Protein AF-A0A971B9R5-F1 (afdb_monomer_lite)

Radius of gyration: 19.08 Å; chains: 1; bounding box: 49×24×59 Å

Foldseek 3Di:
DLVVLLCCVCPVVVLDDPLQVVQSVLCSPLVVSVQLVCLLQVQLLVLLVCLLPVDPCSPPDPVSLVVSLLVSLVVSLVSQLVSLLCSQQVSPDPVSVVCCVDPVSCNVVSSNVVSNSSSVVSSVSSSVNNVVSNVVVVVVDPPPPPDDD

Sequence (149 aa):
MNELFAAMYESLFGVYNANYLEIFTTLFDFGGYLRLGFLFIGLPLLFWLLFYYLWKYPYGRFLHWLVWLLASAVTVLVATWLVADHAIFDSGNQALADALGDAESGYKAYAEELPMRYALINAGLSLAVGFMASLVMKQFSRIQMHLPF

pLDDT: mean 90.71, std 11.83, range [38.09, 98.56]

Secondary structure (DSSP, 8-state):
-HHHHHHIIIIIS----GGGHHHHHHHHHTTHHHHHHHHHHHHHHHHHHHHHHH-SSTTS-HHHHHHHHHHHHHHHHHHHHHHHHHHHHTS--HHHHHHHH-TTS-HHHHHHHHHHHHHHHHHHHHHHHHHHHHHHHHHH----TTS--

Structure (mmCIF, N/CA/C/O backbone):
data_AF-A0A971B9R5-F1
#
_entry.id   AF-A0A971B9R5-F1
#
loop_
_atom_site.group_PDB
_atom_site.id
_atom_site.type_symbol
_atom_site.label_atom_id
_atom_site.label_alt_id
_atom_site.label_comp_id
_atom_site.label_asym_id
_atom_site.label_entity_id
_atom_site.label_seq_id
_atom_site.pdbx_PDB_ins_code
_atom_site.Cartn_x
_atom_site.Cartn_y
_atom_site.Cartn_z
_atom_site.occupancy
_atom_site.B_iso_or_equiv
_atom_site.auth_seq_id
_atom_site.auth_comp_id
_atom_site.auth_asym_id
_atom_site.auth_atom_id
_atom_site.pdbx_PDB_model_num
ATOM 1 N N . MET A 1 1 ? 9.665 6.788 10.461 1.00 79.31 1 MET A N 1
ATOM 2 C CA . MET A 1 1 ? 9.147 6.116 9.242 1.00 79.31 1 MET A CA 1
ATOM 3 C C . MET A 1 1 ? 7.673 5.765 9.371 1.00 79.31 1 MET A C 1
ATOM 5 O O . MET A 1 1 ? 6.926 6.143 8.484 1.00 79.31 1 MET A O 1
ATOM 9 N N . ASN A 1 2 ? 7.243 5.109 10.457 1.00 89.25 2 ASN A N 1
ATOM 10 C CA . ASN A 1 2 ? 5.825 4.797 10.676 1.00 89.25 2 ASN A CA 1
ATOM 11 C C . ASN A 1 2 ? 4.944 6.056 10.689 1.00 89.25 2 ASN A C 1
ATOM 13 O O . ASN A 1 2 ? 4.006 6.145 9.914 1.00 89.25 2 ASN A O 1
ATOM 17 N N . GLU A 1 3 ? 5.343 7.076 11.457 1.00 92.81 3 GLU A N 1
ATOM 18 C CA . GLU A 1 3 ? 4.689 8.397 11.501 1.00 92.81 3 GLU A CA 1
ATOM 19 C C . GLU A 1 3 ? 4.543 9.055 10.127 1.00 92.81 3 GLU A C 1
ATOM 21 O O . GLU A 1 3 ? 3.522 9.665 9.839 1.00 92.81 3 GLU A O 1
ATOM 26 N N . LEU A 1 4 ? 5.544 8.907 9.255 1.00 94.50 4 LEU A N 1
ATOM 27 C CA . LEU A 1 4 ? 5.509 9.486 7.914 1.00 94.50 4 LEU A CA 1
ATOM 28 C C . LEU A 1 4 ? 4.458 8.796 7.040 1.00 94.50 4 LEU A C 1
ATOM 30 O O . LEU A 1 4 ? 3.693 9.471 6.358 1.00 94.50 4 LEU A O 1
ATOM 34 N N . PHE A 1 5 ? 4.403 7.462 7.069 1.00 95.06 5 PHE A N 1
ATOM 35 C CA . PHE A 1 5 ? 3.386 6.725 6.321 1.00 95.06 5 PHE A CA 1
ATOM 36 C C . PHE A 1 5 ? 1.993 6.919 6.919 1.00 95.06 5 PHE A C 1
ATOM 38 O O . PHE A 1 5 ? 1.054 7.137 6.161 1.00 95.06 5 PHE A O 1
ATOM 45 N N . ALA A 1 6 ? 1.865 6.936 8.246 1.00 95.06 6 ALA A N 1
ATOM 46 C CA . ALA A 1 6 ? 0.616 7.264 8.925 1.00 95.06 6 ALA A CA 1
ATOM 47 C C . ALA A 1 6 ? 0.108 8.645 8.487 1.00 95.06 6 ALA A C 1
ATOM 49 O O . ALA A 1 6 ? -0.977 8.741 7.925 1.00 95.06 6 ALA A O 1
ATOM 50 N N . ALA A 1 7 ? 0.933 9.693 8.595 1.00 95.38 7 ALA A N 1
ATOM 51 C CA . ALA A 1 7 ? 0.571 11.043 8.163 1.00 95.38 7 ALA A CA 1
ATOM 52 C C . ALA A 1 7 ? 0.206 11.112 6.669 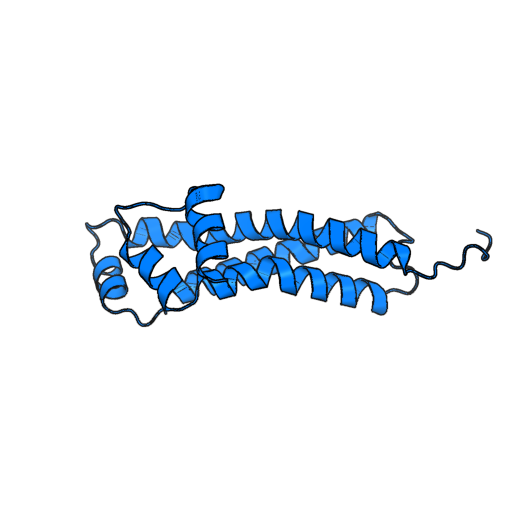1.00 95.38 7 ALA A C 1
ATOM 54 O O . ALA A 1 7 ? -0.715 11.833 6.283 1.00 95.38 7 ALA A O 1
ATOM 55 N N . MET A 1 8 ? 0.889 10.340 5.819 1.00 96.19 8 MET A N 1
ATOM 56 C CA . MET A 1 8 ? 0.554 10.245 4.400 1.00 96.19 8 MET A CA 1
ATOM 57 C C . MET A 1 8 ? -0.867 9.696 4.203 1.00 96.19 8 MET A C 1
ATOM 59 O O . MET A 1 8 ? -1.678 10.319 3.523 1.00 96.19 8 MET A O 1
ATOM 63 N N . TYR A 1 9 ? -1.210 8.558 4.799 1.00 95.94 9 TYR A N 1
ATOM 64 C CA . TYR A 1 9 ? -2.546 7.990 4.614 1.00 95.94 9 TYR A CA 1
ATOM 65 C C . TYR A 1 9 ? -3.637 8.789 5.338 1.00 95.94 9 TYR A C 1
ATOM 67 O O . TYR A 1 9 ? -4.697 9.059 4.772 1.00 95.94 9 TYR A O 1
ATOM 75 N N . GLU A 1 10 ? -3.377 9.183 6.578 1.00 94.69 10 GLU A N 1
ATOM 76 C CA . GLU A 1 10 ? -4.353 9.823 7.453 1.00 94.69 10 GLU A CA 1
ATOM 77 C C . GLU A 1 10 ? -4.616 11.277 7.066 1.00 94.69 10 GLU A C 1
ATOM 79 O O . GLU A 1 10 ? -5.773 11.673 6.959 1.00 94.69 10 GLU A O 1
ATOM 84 N N . SER A 1 11 ? -3.561 12.062 6.819 1.00 93.81 11 SER A N 1
ATOM 85 C CA . SER A 1 11 ? -3.679 13.502 6.552 1.00 93.81 11 SER A CA 1
ATOM 86 C C . SER A 1 11 ? -3.675 13.831 5.062 1.00 93.81 11 SER A C 1
ATOM 88 O O . SER A 1 11 ? -4.543 14.568 4.603 1.00 93.81 11 SER A O 1
ATOM 90 N N . LEU A 1 12 ? -2.721 13.298 4.287 1.00 94.69 12 LEU A N 1
ATOM 91 C CA . LEU A 1 12 ? -2.613 13.639 2.860 1.00 94.69 12 LEU A CA 1
ATOM 92 C C . LEU A 1 12 ? -3.728 12.987 2.030 1.00 94.69 12 LEU A C 1
ATOM 94 O O . LEU A 1 12 ? -4.301 13.647 1.166 1.00 94.69 12 LEU A O 1
ATOM 98 N N . PHE A 1 13 ? -4.048 11.717 2.292 1.00 95.00 13 PHE A N 1
ATOM 99 C CA . PHE A 1 13 ? -5.134 11.007 1.603 1.00 95.00 13 PHE A CA 1
ATOM 100 C C . PHE A 1 13 ? -6.476 11.045 2.346 1.00 95.00 13 PHE A C 1
ATOM 102 O O . PHE A 1 13 ? -7.474 10.569 1.807 1.00 95.00 13 PHE A O 1
ATOM 109 N N . GLY A 1 14 ? -6.520 11.622 3.551 1.00 94.88 14 GLY A N 1
ATOM 110 C CA . GLY A 1 14 ? -7.763 11.839 4.294 1.00 94.88 14 GLY A CA 1
ATOM 111 C C . GLY A 1 14 ? -8.491 10.552 4.689 1.00 94.88 14 GLY A C 1
ATOM 112 O O . GLY A 1 14 ? -9.717 10.546 4.763 1.00 94.88 14 GLY A O 1
ATOM 113 N N . VAL A 1 15 ? -7.763 9.447 4.898 1.00 95.31 15 VAL A N 1
ATOM 114 C CA . VAL A 1 15 ? -8.361 8.152 5.280 1.00 95.31 15 VAL A CA 1
ATOM 115 C C . VAL A 1 15 ? -8.769 8.130 6.758 1.00 95.31 15 VAL A C 1
ATOM 117 O O . VAL A 1 15 ? -9.582 7.301 7.161 1.00 95.31 15 VAL A O 1
ATOM 120 N N . TYR A 1 16 ? -8.221 9.031 7.574 1.00 95.75 16 TYR A N 1
ATOM 121 C CA . TYR A 1 16 ? -8.471 9.057 9.010 1.00 95.75 16 TYR A CA 1
ATOM 122 C C . TYR A 1 16 ? -9.920 9.402 9.358 1.00 95.75 16 TYR A C 1
ATOM 124 O O . TYR A 1 16 ? -10.519 10.317 8.792 1.00 95.75 16 TYR A O 1
ATOM 132 N N . ASN A 1 17 ? -10.458 8.703 10.355 1.00 95.19 17 ASN A N 1
ATOM 133 C CA . ASN A 1 17 ? -11.763 8.992 10.927 1.00 95.19 17 ASN A CA 1
ATOM 134 C C . ASN A 1 17 ? -11.736 8.765 12.443 1.00 95.19 17 ASN A C 1
ATOM 136 O O . ASN A 1 17 ? -11.548 7.645 12.913 1.00 95.19 17 ASN A O 1
ATOM 140 N N . ALA A 1 18 ? -11.975 9.832 13.207 1.00 94.38 18 ALA A N 1
ATOM 141 C CA . ALA A 1 18 ? -11.895 9.810 14.666 1.00 94.38 18 ALA A CA 1
ATOM 142 C C . ALA A 1 18 ? -12.887 8.840 15.335 1.00 94.38 18 ALA A C 1
ATOM 144 O O . ALA A 1 18 ? -12.621 8.381 16.442 1.00 94.38 18 ALA A O 1
ATOM 145 N N .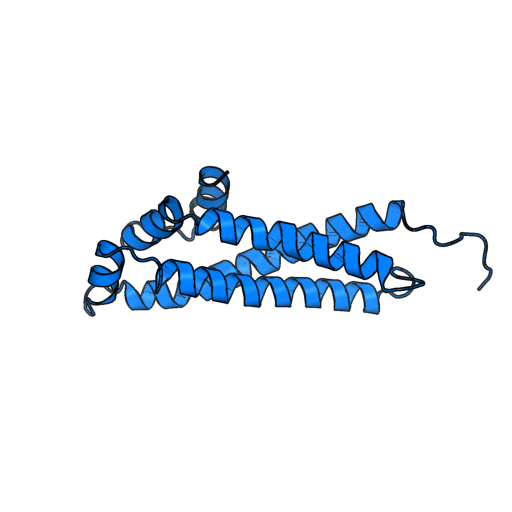 ASN A 1 19 ? -13.998 8.493 14.673 1.00 95.62 19 ASN A N 1
ATOM 146 C CA . ASN A 1 19 ? -14.975 7.536 15.207 1.00 95.62 19 ASN A CA 1
ATOM 147 C C . ASN A 1 19 ? -14.439 6.094 15.232 1.00 95.62 19 ASN A C 1
ATOM 149 O O . ASN A 1 19 ? -14.951 5.269 15.983 1.00 95.62 19 ASN A O 1
ATOM 153 N N . TYR A 1 20 ? -13.411 5.802 14.428 1.00 96.06 20 TYR A N 1
ATOM 154 C CA . TYR A 1 20 ? -12.843 4.465 14.256 1.00 96.06 20 TYR A CA 1
ATOM 155 C C . TYR A 1 20 ? -11.387 4.388 14.730 1.00 96.06 20 TYR A C 1
ATOM 157 O O . TYR A 1 20 ? -10.560 3.713 14.116 1.00 96.06 20 TYR A O 1
ATOM 165 N N . LEU A 1 21 ? -11.064 5.124 15.801 1.00 95.75 21 LEU A N 1
ATOM 166 C CA . LEU A 1 21 ? -9.704 5.308 16.313 1.00 95.75 21 LEU A CA 1
ATOM 167 C C . LEU A 1 21 ? -8.943 3.986 16.487 1.00 95.75 21 LEU A C 1
ATOM 169 O O . LEU A 1 21 ? -7.778 3.926 16.103 1.00 95.75 21 LEU A O 1
ATOM 173 N N . GLU A 1 22 ? -9.604 2.931 16.976 1.00 96.50 22 GLU A N 1
ATOM 174 C CA . GLU A 1 22 ? -8.956 1.635 17.229 1.00 96.50 22 GLU A CA 1
ATOM 175 C C . GLU A 1 22 ? -8.359 0.993 15.970 1.00 96.50 22 GLU A C 1
ATOM 177 O O . GLU A 1 22 ? -7.382 0.249 16.047 1.00 96.50 22 GLU A O 1
ATOM 182 N N . ILE A 1 23 ? -8.893 1.297 14.783 1.00 96.62 23 ILE A N 1
ATOM 183 C CA . ILE A 1 23 ? -8.306 0.816 13.527 1.00 96.62 23 ILE A CA 1
ATOM 184 C C . ILE A 1 23 ? -6.961 1.506 13.281 1.00 96.62 23 ILE A C 1
ATOM 186 O O . ILE A 1 23 ? -5.968 0.858 12.951 1.00 96.62 23 ILE A O 1
ATOM 190 N N . PHE A 1 24 ? -6.927 2.826 13.447 1.00 97.00 24 PHE A N 1
ATOM 191 C CA . PHE A 1 24 ? -5.757 3.646 13.146 1.00 97.00 24 PHE A CA 1
ATOM 192 C C . PHE A 1 24 ? -4.639 3.436 14.172 1.00 97.00 24 PHE A C 1
ATOM 194 O O . PHE A 1 24 ? -3.478 3.305 13.783 1.00 97.00 24 PHE A O 1
ATOM 201 N N . THR A 1 25 ? -4.981 3.305 15.458 1.00 96.19 25 THR A N 1
ATOM 202 C CA . THR A 1 25 ? -4.020 2.929 16.508 1.00 96.19 25 THR A CA 1
ATOM 203 C C . THR A 1 25 ? -3.443 1.544 16.240 1.00 96.19 25 THR A C 1
ATOM 205 O O . THR A 1 25 ? -2.227 1.380 16.266 1.00 96.19 25 THR A O 1
ATOM 208 N N . THR A 1 26 ? -4.273 0.572 15.850 1.00 96.69 26 THR A N 1
ATOM 209 C CA . THR A 1 26 ? -3.800 -0.768 15.474 1.00 96.69 26 THR A CA 1
ATOM 210 C C . THR A 1 26 ? -2.838 -0.722 14.288 1.00 96.69 26 THR A C 1
ATOM 212 O O . THR A 1 26 ? -1.745 -1.289 14.349 1.00 96.69 26 THR A O 1
ATOM 215 N N . LEU A 1 27 ? -3.200 -0.024 13.207 1.00 96.44 27 LEU A N 1
ATOM 216 C CA . LEU A 1 27 ? -2.340 0.118 12.028 1.00 96.44 27 LEU A CA 1
ATOM 217 C C . LEU A 1 27 ? -1.016 0.819 12.352 1.00 96.44 27 LEU A C 1
ATOM 219 O O . LEU A 1 27 ? 0.008 0.511 11.730 1.00 96.44 27 LEU A O 1
ATOM 223 N N . PHE A 1 28 ? -1.019 1.731 13.322 1.00 96.62 28 PHE A N 1
ATOM 224 C CA . PHE A 1 28 ? 0.182 2.392 13.801 1.00 96.62 28 PHE A CA 1
ATOM 225 C C . PHE A 1 28 ? 1.039 1.451 14.660 1.00 96.62 28 PHE A C 1
ATOM 227 O O . PHE A 1 28 ? 2.181 1.168 14.291 1.00 96.62 28 PHE A O 1
ATOM 234 N N . ASP A 1 29 ? 0.495 0.913 15.747 1.00 95.75 29 ASP A N 1
ATOM 235 C CA . ASP A 1 29 ? 1.250 0.172 16.763 1.00 95.75 29 ASP A CA 1
ATOM 236 C C . ASP A 1 29 ? 1.739 -1.195 16.264 1.00 95.75 29 ASP A C 1
ATOM 238 O O . ASP A 1 29 ? 2.852 -1.620 16.585 1.00 95.75 29 ASP A O 1
ATOM 242 N N . PHE A 1 30 ? 0.964 -1.861 15.402 1.00 94.50 30 PHE A N 1
ATOM 243 C CA . PHE A 1 30 ? 1.304 -3.181 14.853 1.00 94.50 30 PHE A CA 1
ATOM 244 C C . PHE A 1 30 ? 2.057 -3.100 13.511 1.00 94.50 30 PHE A C 1
ATOM 246 O O . PHE A 1 30 ? 2.298 -4.111 12.839 1.00 94.50 30 PHE A O 1
ATOM 253 N N . GLY A 1 31 ? 2.480 -1.895 13.112 1.00 93.44 31 GLY A N 1
ATOM 254 C CA . GLY A 1 31 ? 3.321 -1.669 11.936 1.00 93.44 31 GLY A CA 1
ATOM 255 C C . GLY A 1 31 ? 2.601 -1.841 10.595 1.00 93.44 31 GLY A C 1
ATOM 256 O O . GL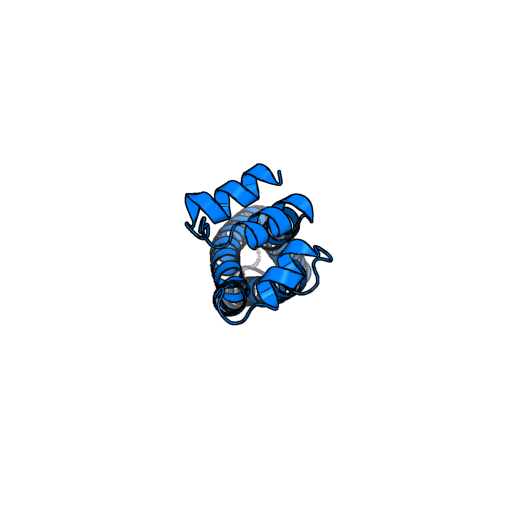Y A 1 31 ? 3.263 -2.061 9.576 1.00 93.44 31 GLY A O 1
ATOM 257 N N . GLY A 1 32 ? 1.272 -1.729 10.571 1.00 95.25 32 GLY A N 1
ATOM 258 C CA . GLY A 1 32 ? 0.468 -1.733 9.348 1.00 95.25 32 GLY A CA 1
ATOM 259 C C . GLY A 1 32 ? 0.935 -0.661 8.362 1.00 95.25 32 GLY A C 1
ATOM 260 O O . GLY A 1 32 ? 1.273 -0.982 7.223 1.00 95.25 32 GLY A O 1
ATOM 261 N N . TYR A 1 33 ? 1.086 0.590 8.810 1.00 96.81 33 TYR A N 1
ATOM 262 C CA . TYR A 1 33 ? 1.524 1.685 7.933 1.00 96.81 33 TYR A CA 1
ATOM 263 C C . TYR A 1 33 ? 2.924 1.506 7.357 1.00 96.81 33 TYR A C 1
ATOM 265 O O . TYR A 1 33 ? 3.150 1.828 6.191 1.00 96.81 33 TYR A O 1
ATOM 273 N N . LEU A 1 34 ? 3.859 0.949 8.131 1.00 96.75 34 LEU A N 1
ATOM 274 C CA . LEU A 1 34 ? 5.179 0.594 7.611 1.00 96.75 34 LEU A CA 1
ATOM 275 C C . LEU A 1 34 ? 5.073 -0.421 6.471 1.00 96.75 34 LEU A C 1
ATOM 277 O O . LEU A 1 34 ? 5.679 -0.215 5.420 1.00 96.75 34 LEU A O 1
ATOM 281 N N . ARG A 1 35 ? 4.296 -1.497 6.652 1.00 96.75 35 ARG A N 1
ATOM 282 C CA . ARG A 1 35 ? 4.121 -2.530 5.617 1.00 96.75 35 ARG A CA 1
ATOM 283 C C . ARG A 1 35 ? 3.489 -1.939 4.358 1.00 96.75 35 ARG A C 1
ATOM 285 O O . ARG A 1 35 ? 4.030 -2.133 3.272 1.00 96.75 35 ARG A O 1
ATOM 292 N N . LEU A 1 36 ? 2.410 -1.166 4.502 1.00 96.75 36 LEU A N 1
ATOM 293 C CA . LEU A 1 36 ? 1.743 -0.493 3.381 1.00 96.75 36 LEU A CA 1
ATOM 294 C C . LEU A 1 36 ? 2.697 0.461 2.650 1.00 96.75 36 LEU A C 1
ATOM 296 O O . LEU A 1 36 ? 2.758 0.448 1.420 1.00 96.75 36 LEU A O 1
ATOM 300 N N . GLY A 1 37 ? 3.490 1.230 3.397 1.00 95.12 37 GLY A N 1
ATOM 301 C CA . GLY A 1 37 ? 4.462 2.160 2.839 1.00 95.12 37 GLY A CA 1
ATOM 302 C C . GLY A 1 37 ? 5.573 1.478 2.041 1.00 95.12 37 GLY A C 1
ATOM 303 O O . GLY A 1 37 ? 5.935 1.912 0.946 1.00 95.12 37 GLY A O 1
ATOM 304 N N . PHE A 1 38 ? 6.092 0.357 2.544 1.00 96.62 38 PHE A N 1
ATOM 305 C CA . PHE A 1 38 ? 7.114 -0.403 1.829 1.00 96.62 38 PHE A CA 1
ATOM 306 C C . PHE A 1 38 ? 6.588 -1.086 0.568 1.00 96.62 38 PHE A C 1
ATOM 308 O O . PHE A 1 38 ? 7.360 -1.250 -0.375 1.00 96.62 38 PHE A O 1
ATOM 315 N N . LEU A 1 39 ? 5.305 -1.451 0.501 1.00 96.56 39 LEU A N 1
ATOM 316 C CA . LEU A 1 39 ? 4.748 -2.113 -0.680 1.00 96.56 39 LEU A CA 1
ATOM 317 C C . LEU A 1 39 ? 4.793 -1.223 -1.925 1.00 96.56 39 LEU A C 1
ATOM 319 O O . LEU A 1 39 ? 5.276 -1.675 -2.962 1.00 96.56 39 LEU A O 1
ATOM 323 N N . PHE A 1 40 ? 4.354 0.037 -1.838 1.00 94.56 40 PHE A N 1
ATOM 324 C CA . PHE A 1 40 ? 4.302 0.915 -3.017 1.00 94.56 40 PHE A CA 1
ATOM 325 C C . PHE A 1 40 ? 5.685 1.415 -3.472 1.00 94.56 40 PHE A C 1
ATOM 327 O O . PHE A 1 40 ? 5.820 1.907 -4.591 1.00 94.56 40 PHE A O 1
ATOM 334 N N . ILE A 1 41 ? 6.716 1.287 -2.630 1.00 94.94 41 ILE A N 1
ATOM 335 C CA . ILE A 1 41 ? 8.103 1.634 -2.972 1.00 94.94 41 ILE A CA 1
ATOM 336 C C . ILE A 1 41 ? 8.863 0.388 -3.433 1.00 94.94 41 ILE A C 1
ATOM 338 O O . ILE A 1 41 ? 9.413 0.349 -4.531 1.00 94.94 41 ILE A O 1
ATOM 342 N N . GLY A 1 42 ? 8.899 -0.642 -2.591 1.00 96.00 42 GLY A N 1
ATOM 343 C CA . GLY A 1 42 ? 9.733 -1.823 -2.777 1.00 96.00 42 GLY A CA 1
ATOM 344 C C . GLY A 1 42 ? 9.297 -2.687 -3.955 1.00 96.00 42 GLY A C 1
ATOM 345 O O . GLY A 1 42 ? 10.143 -3.070 -4.765 1.00 96.00 42 GLY A O 1
ATOM 346 N N . LEU A 1 43 ? 7.994 -2.968 -4.094 1.00 95.56 43 LEU A N 1
ATOM 347 C CA . LEU A 1 43 ? 7.514 -3.833 -5.175 1.00 95.56 43 LEU A CA 1
ATOM 348 C C . LEU A 1 43 ? 7.740 -3.217 -6.560 1.00 95.56 43 LEU A C 1
ATOM 350 O O . LEU A 1 43 ? 8.265 -3.929 -7.417 1.00 95.56 43 LEU A O 1
ATOM 354 N N . PRO A 1 44 ? 7.441 -1.927 -6.813 1.00 93.75 44 PRO A N 1
ATOM 355 C CA . PRO A 1 44 ? 7.730 -1.333 -8.114 1.00 93.75 44 PRO A CA 1
ATOM 356 C C . PRO A 1 44 ? 9.219 -1.340 -8.427 1.00 93.75 44 PRO A C 1
ATOM 358 O O . PRO A 1 44 ? 9.599 -1.715 -9.532 1.00 93.75 44 PRO A O 1
ATOM 361 N N . LEU A 1 45 ? 10.079 -1.000 -7.462 1.00 94.56 45 LEU A N 1
ATOM 362 C CA . LEU A 1 45 ? 11.529 -1.037 -7.667 1.00 94.56 45 LEU A CA 1
ATOM 363 C C . LEU A 1 45 ? 12.020 -2.443 -8.032 1.00 94.56 45 LEU A C 1
ATOM 365 O O . LEU A 1 45 ? 12.799 -2.588 -8.976 1.00 94.56 45 LEU A O 1
ATOM 369 N N . LEU A 1 46 ? 11.526 -3.476 -7.343 1.00 94.12 46 LEU A N 1
ATOM 370 C CA . LEU A 1 46 ? 11.831 -4.867 -7.669 1.00 94.12 46 LEU A CA 1
ATOM 371 C C . LEU A 1 46 ? 11.329 -5.236 -9.072 1.00 94.12 46 LEU A C 1
ATOM 373 O O . LEU A 1 46 ? 12.081 -5.809 -9.857 1.00 94.12 46 LEU A O 1
ATOM 377 N N . PHE A 1 47 ? 10.094 -4.866 -9.418 1.00 92.56 47 PHE A N 1
ATOM 378 C CA . PHE A 1 47 ? 9.530 -5.098 -10.750 1.00 92.56 47 PHE A CA 1
ATOM 379 C C . PHE A 1 47 ? 10.371 -4.443 -11.843 1.00 92.56 47 PHE A C 1
ATOM 381 O O . PHE A 1 47 ? 10.643 -5.078 -12.859 1.00 92.56 47 PHE A O 1
ATOM 388 N N . TRP A 1 48 ? 10.795 -3.194 -11.662 1.00 89.94 48 TRP A N 1
ATOM 389 C CA . TRP A 1 48 ? 11.612 -2.493 -12.654 1.00 89.94 48 TRP A CA 1
ATOM 390 C C . TRP A 1 48 ? 13.022 -3.069 -12.758 1.00 89.94 48 TRP A C 1
ATOM 392 O O . TRP A 1 48 ? 13.559 -3.170 -13.860 1.00 89.94 48 TRP A O 1
ATOM 402 N N . LEU A 1 49 ? 13.586 -3.548 -11.649 1.00 89.50 49 LEU A N 1
ATOM 403 C CA . LEU A 1 49 ? 14.855 -4.265 -11.673 1.00 89.50 49 LEU A CA 1
ATOM 404 C C . LEU A 1 49 ? 14.724 -5.575 -12.465 1.00 89.50 49 LEU A C 1
ATOM 406 O O . LEU A 1 49 ? 15.546 -5.849 -13.337 1.00 89.50 49 LEU A O 1
ATOM 410 N N . LEU A 1 50 ? 13.657 -6.346 -12.233 1.00 89.44 50 LEU A N 1
ATOM 411 C CA . LEU A 1 50 ? 13.361 -7.553 -13.010 1.00 89.44 50 LEU A CA 1
ATOM 412 C C . LEU A 1 50 ? 13.138 -7.231 -14.494 1.00 89.44 50 LEU A C 1
ATOM 414 O O . LEU A 1 50 ? 13.681 -7.922 -15.352 1.00 89.44 50 LEU A O 1
ATOM 418 N N . PHE A 1 51 ? 12.413 -6.158 -14.813 1.00 86.12 51 PHE A N 1
ATOM 419 C CA . PHE A 1 51 ? 12.216 -5.706 -16.192 1.00 86.12 51 PHE A CA 1
ATOM 420 C C . PHE A 1 51 ? 13.535 -5.449 -16.916 1.00 86.12 51 PHE A C 1
ATOM 422 O O . PHE A 1 51 ? 13.714 -5.867 -18.059 1.00 86.12 51 PHE A O 1
ATOM 429 N N . TYR A 1 52 ? 14.463 -4.774 -16.239 1.00 84.12 52 TYR A N 1
ATOM 430 C CA . TYR A 1 52 ? 15.759 -4.423 -16.798 1.00 84.12 52 TYR A CA 1
ATOM 431 C C . TYR A 1 52 ? 16.598 -5.659 -17.152 1.00 84.12 52 TYR A C 1
ATOM 433 O O . TYR A 1 52 ? 17.251 -5.671 -18.192 1.00 84.12 52 TYR A O 1
ATOM 441 N N . TYR A 1 53 ? 16.566 -6.705 -16.318 1.00 83.81 53 TYR A N 1
ATOM 442 C CA . TYR A 1 53 ? 17.386 -7.907 -16.517 1.00 83.81 53 TYR A CA 1
ATOM 443 C C . TYR A 1 53 ? 16.722 -8.998 -17.365 1.00 83.81 53 TYR A C 1
ATOM 445 O O . TYR A 1 53 ? 17.424 -9.733 -18.058 1.00 83.81 53 TYR A O 1
ATOM 453 N N . LEU A 1 54 ? 15.394 -9.130 -17.323 1.00 84.19 54 LEU A N 1
ATOM 454 C CA . LEU A 1 54 ? 14.683 -10.201 -18.032 1.00 84.19 54 LEU A CA 1
ATOM 455 C C . LEU A 1 54 ? 14.540 -9.934 -19.537 1.00 84.19 54 LEU A C 1
ATOM 457 O O . LEU A 1 54 ? 14.355 -10.874 -20.311 1.00 84.19 54 LEU A O 1
ATOM 461 N N . TRP A 1 55 ? 14.632 -8.676 -19.972 1.00 78.19 55 TRP A N 1
ATOM 462 C CA . TRP A 1 55 ? 14.398 -8.297 -21.364 1.00 78.19 55 TRP A CA 1
ATOM 463 C C . TRP A 1 55 ? 15.680 -7.828 -22.050 1.00 78.19 55 TRP A C 1
ATOM 465 O O . TRP A 1 55 ? 16.388 -6.960 -21.556 1.00 78.19 55 TRP A O 1
ATOM 475 N N . LYS A 1 56 ? 15.942 -8.346 -23.258 1.00 72.06 56 LYS A N 1
ATOM 476 C CA . LYS A 1 56 ? 17.100 -7.944 -24.081 1.00 72.06 56 LYS A CA 1
ATOM 477 C C . LYS A 1 56 ? 17.023 -6.482 -24.555 1.00 72.06 56 LYS A C 1
ATOM 479 O O . LYS A 1 56 ? 18.051 -5.832 -24.710 1.00 72.06 56 LYS A O 1
ATOM 484 N N . TYR A 1 57 ? 15.809 -5.971 -24.779 1.00 74.06 57 TYR A N 1
ATOM 485 C CA . TYR A 1 57 ? 15.533 -4.584 -25.181 1.00 74.06 57 TYR A CA 1
ATOM 486 C C . TYR A 1 57 ? 14.363 -4.019 -24.361 1.00 74.06 57 TYR A C 1
ATOM 488 O O . TYR A 1 57 ? 13.270 -3.836 -24.905 1.00 74.06 57 TYR A O 1
ATOM 496 N N . PRO A 1 58 ? 14.559 -3.750 -23.057 1.00 72.50 58 PRO A N 1
ATOM 497 C CA . PRO A 1 58 ? 13.464 -3.419 -22.144 1.00 72.50 58 PRO A CA 1
ATOM 498 C C . PRO A 1 58 ? 12.704 -2.167 -22.606 1.00 72.50 58 PRO A C 1
ATOM 500 O O . PRO A 1 58 ? 11.480 -2.127 -22.602 1.00 72.50 58 PRO A O 1
ATOM 503 N N . TYR A 1 59 ? 13.414 -1.174 -23.143 1.00 77.56 59 TYR A N 1
ATOM 504 C CA . TYR A 1 59 ? 12.810 0.070 -23.636 1.00 77.56 59 TYR A CA 1
ATOM 505 C C . TYR A 1 59 ? 12.585 0.108 -25.152 1.00 77.56 59 TYR A C 1
ATOM 507 O O . TYR A 1 59 ? 12.221 1.153 -25.685 1.00 77.56 59 TYR A O 1
ATOM 515 N N . GLY A 1 60 ? 12.791 -1.006 -25.863 1.00 74.56 60 GLY A N 1
ATOM 516 C CA . GLY A 1 60 ? 12.643 -1.056 -27.322 1.00 74.56 60 GLY A CA 1
ATOM 517 C C . GLY A 1 60 ? 11.188 -1.007 -27.801 1.00 74.56 60 GLY A C 1
ATOM 518 O O . GLY A 1 60 ? 10.933 -0.725 -28.968 1.00 74.56 60 GLY A O 1
ATOM 519 N N . ARG A 1 61 ? 10.219 -1.284 -26.916 1.00 83.00 61 ARG A N 1
ATOM 520 C CA . ARG A 1 61 ? 8.785 -1.307 -27.240 1.00 83.00 61 ARG A CA 1
ATOM 521 C C . ARG A 1 61 ? 7.970 -0.638 -26.139 1.00 83.00 61 ARG A C 1
ATOM 523 O O . ARG A 1 61 ? 7.840 -1.187 -25.048 1.00 83.00 61 ARG A O 1
ATOM 530 N N . PHE A 1 62 ? 7.349 0.499 -26.457 1.00 83.50 62 PHE A N 1
ATOM 531 C CA . PHE A 1 62 ? 6.521 1.261 -25.513 1.00 83.50 62 PHE A CA 1
ATOM 532 C C . PHE A 1 62 ? 5.428 0.410 -24.847 1.00 83.50 62 PHE A C 1
ATOM 534 O O . PHE A 1 62 ? 5.234 0.494 -23.640 1.00 83.50 62 PHE A O 1
ATOM 541 N N . LEU A 1 63 ? 4.768 -0.474 -25.603 1.00 87.62 63 LEU A N 1
ATOM 542 C CA . LEU A 1 63 ? 3.732 -1.354 -25.054 1.00 87.62 63 LEU A CA 1
ATOM 543 C C . LEU A 1 63 ? 4.264 -2.330 -23.996 1.00 87.62 63 LEU A C 1
ATOM 545 O O . LEU A 1 63 ? 3.545 -2.630 -23.054 1.00 87.62 63 LEU A O 1
ATOM 549 N N . HIS A 1 64 ? 5.507 -2.811 -24.115 1.00 86.69 64 HIS A N 1
ATOM 550 C CA . HIS A 1 64 ? 6.076 -3.728 -23.114 1.00 86.69 64 HIS A CA 1
ATOM 551 C C . HIS A 1 64 ? 6.330 -2.985 -21.803 1.00 86.69 64 HIS A C 1
ATOM 553 O O . HIS A 1 64 ? 5.976 -3.474 -20.736 1.00 86.69 64 HIS A O 1
ATOM 559 N N . TRP A 1 65 ? 6.869 -1.769 -21.905 1.00 90.38 65 TRP A N 1
ATOM 560 C CA . TRP A 1 65 ? 7.040 -0.865 -20.773 1.00 90.38 65 TRP A CA 1
ATOM 561 C C . TRP A 1 65 ? 5.700 -0.533 -20.099 1.00 90.38 65 TRP A C 1
ATOM 563 O O . TRP A 1 65 ? 5.591 -0.632 -18.879 1.00 90.38 65 TRP A O 1
ATOM 573 N N . LEU A 1 66 ? 4.666 -0.205 -20.882 1.00 92.62 66 LEU A N 1
ATOM 574 C CA . LEU A 1 66 ? 3.347 0.146 -20.354 1.00 92.62 66 LEU A CA 1
ATOM 575 C C . LEU A 1 66 ? 2.672 -1.043 -19.659 1.00 92.62 66 LEU A C 1
ATOM 577 O O . LEU A 1 66 ? 2.171 -0.897 -18.548 1.00 92.62 66 LEU A O 1
ATOM 581 N N . VAL A 1 67 ? 2.686 -2.224 -20.286 1.00 92.81 67 VAL A N 1
ATOM 582 C CA . VAL A 1 67 ? 2.143 -3.451 -19.682 1.00 92.81 67 VAL A CA 1
ATOM 583 C C . VAL A 1 67 ? 2.875 -3.775 -18.383 1.00 92.81 67 VAL A C 1
ATOM 585 O O . VAL A 1 67 ? 2.231 -4.134 -17.402 1.00 92.81 67 VAL A O 1
ATOM 588 N N . TRP A 1 68 ? 4.197 -3.597 -18.341 1.00 93.62 68 TRP A N 1
ATOM 589 C CA . TRP A 1 68 ? 4.976 -3.839 -17.131 1.00 93.62 68 TRP A CA 1
ATOM 590 C C . TRP A 1 68 ? 4.659 -2.844 -16.010 1.00 93.62 68 TRP A C 1
ATOM 592 O O . TRP A 1 68 ? 4.503 -3.240 -14.854 1.00 93.62 68 TRP A O 1
ATOM 602 N N . LEU A 1 69 ? 4.496 -1.563 -16.354 1.00 94.31 69 LEU A N 1
ATOM 603 C CA . LEU A 1 69 ? 4.070 -0.530 -15.413 1.00 94.31 69 LEU A CA 1
ATOM 604 C C . LEU A 1 69 ? 2.706 -0.882 -14.799 1.00 94.31 69 LEU A C 1
ATOM 606 O O . LEU A 1 69 ? 2.569 -0.889 -13.576 1.00 94.31 69 LEU A O 1
ATOM 610 N N . LEU A 1 70 ? 1.723 -1.243 -15.629 1.00 96.56 70 LEU A N 1
ATOM 611 C CA . LEU A 1 70 ? 0.393 -1.642 -15.161 1.00 96.56 70 LEU A CA 1
ATOM 612 C C . LEU A 1 70 ? 0.434 -2.932 -14.330 1.00 96.56 70 LEU A C 1
ATOM 614 O O . LEU A 1 70 ? -0.192 -2.990 -13.275 1.00 96.56 70 LEU A O 1
ATOM 618 N N . ALA A 1 71 ? 1.210 -3.936 -14.746 1.00 95.81 71 ALA A N 1
ATOM 619 C CA . ALA A 1 71 ? 1.385 -5.174 -13.988 1.00 95.81 71 ALA A CA 1
ATOM 620 C C . ALA A 1 71 ? 1.987 -4.918 -12.594 1.00 95.81 71 ALA A C 1
ATOM 622 O O . ALA A 1 71 ? 1.545 -5.520 -11.613 1.00 95.81 71 ALA A O 1
ATOM 623 N N . SER A 1 72 ? 2.941 -3.985 -12.484 1.00 96.38 72 SER A N 1
ATOM 624 C CA . SER A 1 72 ? 3.502 -3.583 -11.188 1.00 96.38 72 SER A CA 1
ATOM 625 C C . SER A 1 72 ? 2.443 -2.948 -10.277 1.00 96.38 72 SER A C 1
ATOM 627 O O . SER A 1 72 ? 2.327 -3.333 -9.115 1.00 96.38 72 SER A O 1
ATOM 629 N N . ALA A 1 73 ? 1.599 -2.063 -10.819 1.00 97.75 73 ALA A N 1
ATOM 630 C CA . ALA A 1 73 ? 0.536 -1.407 -10.063 1.00 97.75 73 ALA A CA 1
ATOM 631 C C . ALA A 1 73 ? -0.561 -2.385 -9.618 1.00 97.75 73 ALA A C 1
ATOM 633 O O . ALA A 1 73 ? -1.000 -2.321 -8.473 1.00 97.75 73 ALA A O 1
ATOM 634 N N . VAL A 1 74 ? -0.958 -3.330 -10.479 1.00 98.25 74 VAL A N 1
ATOM 635 C CA . VAL A 1 74 ? -1.897 -4.408 -10.118 1.00 98.25 74 VAL A CA 1
ATOM 636 C C . VAL A 1 74 ? -1.315 -5.290 -9.013 1.00 98.25 74 VAL A C 1
ATOM 638 O O . VAL A 1 74 ? -2.020 -5.641 -8.070 1.00 98.25 74 VAL A O 1
ATOM 641 N N . THR A 1 75 ? -0.020 -5.607 -9.078 1.00 97.81 75 THR A N 1
ATOM 642 C CA . THR A 1 75 ? 0.643 -6.394 -8.028 1.00 97.81 75 THR A CA 1
ATOM 643 C C . THR A 1 75 ? 0.652 -5.647 -6.695 1.00 97.81 75 THR A C 1
ATOM 645 O O . THR A 1 75 ? 0.326 -6.232 -5.663 1.00 97.81 75 THR A O 1
ATOM 648 N N . VAL A 1 76 ? 0.967 -4.347 -6.706 1.00 98.44 76 VAL A N 1
ATOM 649 C CA . VAL A 1 76 ? 0.903 -3.503 -5.504 1.00 98.44 76 VAL A CA 1
ATOM 650 C C . VAL A 1 76 ? -0.522 -3.401 -4.968 1.00 98.44 76 VAL A C 1
ATOM 652 O O . VAL A 1 76 ? -0.698 -3.471 -3.753 1.00 98.44 76 VAL A O 1
ATOM 655 N N . LEU A 1 77 ? -1.527 -3.281 -5.838 1.00 98.50 77 LEU A N 1
ATOM 656 C CA . LEU A 1 77 ? -2.940 -3.251 -5.456 1.00 98.50 77 LEU A CA 1
ATOM 657 C C . LEU A 1 77 ? -3.308 -4.513 -4.668 1.00 98.50 77 LEU A C 1
ATOM 659 O O . LEU A 1 77 ? -3.751 -4.414 -3.526 1.00 98.50 77 LEU A O 1
ATOM 663 N N . VAL A 1 78 ? -3.059 -5.694 -5.241 1.00 98.31 78 VAL A N 1
ATOM 664 C CA . VAL A 1 78 ? -3.392 -6.980 -4.607 1.00 98.31 78 VAL A CA 1
ATOM 665 C C . VAL A 1 78 ? -2.617 -7.174 -3.303 1.00 98.31 78 VAL A C 1
ATOM 667 O O . VAL A 1 78 ? -3.207 -7.524 -2.284 1.00 98.31 78 VAL A O 1
ATOM 670 N N . ALA A 1 79 ? -1.308 -6.906 -3.304 1.00 98.31 79 ALA A N 1
ATOM 671 C CA . ALA A 1 79 ? -0.481 -7.065 -2.110 1.00 98.31 79 ALA A CA 1
ATOM 672 C C . ALA A 1 79 ? -0.901 -6.109 -0.983 1.00 98.31 79 ALA A C 1
ATOM 674 O O . ALA A 1 79 ? -0.944 -6.507 0.178 1.00 98.31 79 ALA A O 1
ATOM 675 N N . THR A 1 80 ? -1.237 -4.861 -1.319 1.00 98.56 80 THR A N 1
ATOM 676 C CA . THR A 1 80 ? -1.699 -3.870 -0.338 1.00 98.56 80 THR A CA 1
ATOM 677 C C . THR A 1 80 ? -3.053 -4.259 0.232 1.00 98.56 80 THR A C 1
ATOM 679 O O . THR A 1 80 ? -3.226 -4.165 1.441 1.00 98.56 80 THR A O 1
ATOM 682 N N . TRP A 1 81 ? -3.978 -4.734 -0.608 1.00 98.50 81 TRP A N 1
ATOM 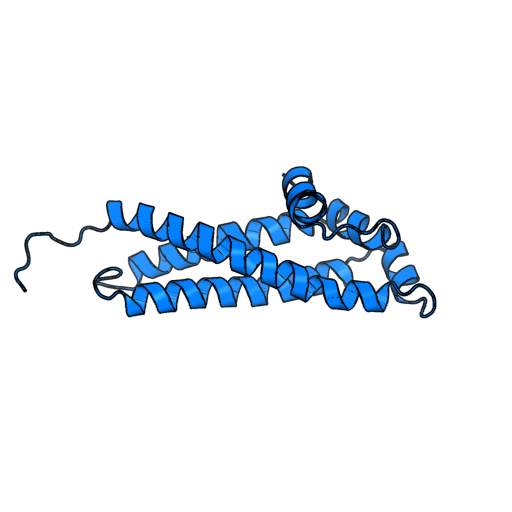683 C CA . TRP A 1 81 ? -5.282 -5.211 -0.152 1.00 98.50 81 TRP A CA 1
ATOM 684 C C . TRP A 1 81 ? -5.126 -6.340 0.875 1.00 98.50 81 TRP A C 1
ATOM 686 O O . TRP A 1 81 ? -5.629 -6.212 1.985 1.00 98.50 81 TRP A O 1
ATOM 696 N N . LEU A 1 82 ? -4.334 -7.373 0.558 1.00 98.19 82 LEU A N 1
ATOM 697 C CA . LEU A 1 82 ? -4.076 -8.502 1.464 1.00 98.19 82 LEU A CA 1
ATOM 698 C C . LEU A 1 82 ? -3.407 -8.070 2.775 1.00 98.19 82 LEU A C 1
ATOM 700 O O . LEU A 1 82 ? -3.766 -8.544 3.849 1.00 98.19 82 LEU A O 1
ATOM 704 N N . VAL A 1 83 ? -2.416 -7.178 2.695 1.00 98.06 83 VAL A N 1
ATOM 705 C CA . VAL A 1 83 ? -1.698 -6.704 3.884 1.00 98.06 83 VAL A CA 1
ATOM 706 C C . VAL A 1 83 ? -2.583 -5.828 4.761 1.00 98.06 83 VAL A C 1
ATOM 708 O O . VAL A 1 83 ? -2.504 -5.952 5.977 1.00 98.06 83 VAL A O 1
ATOM 711 N N . ALA A 1 84 ? -3.401 -4.953 4.175 1.00 97.81 84 ALA A N 1
ATOM 712 C CA . ALA A 1 84 ? -4.329 -4.115 4.926 1.00 97.81 84 ALA A CA 1
ATOM 713 C C . ALA A 1 84 ? -5.424 -4.953 5.594 1.00 97.81 84 ALA A C 1
ATOM 715 O O . ALA A 1 84 ? -5.697 -4.746 6.771 1.00 97.81 84 ALA A O 1
ATOM 716 N N . ASP A 1 85 ? -5.991 -5.918 4.869 1.00 97.94 85 ASP A N 1
ATOM 717 C CA . ASP A 1 85 ? -6.997 -6.852 5.379 1.00 97.94 85 ASP A CA 1
ATOM 718 C C . ASP A 1 85 ? -6.472 -7.609 6.610 1.00 97.94 85 ASP A C 1
ATOM 720 O O . ASP A 1 85 ? -6.993 -7.449 7.714 1.00 97.94 85 ASP A O 1
ATOM 724 N N . HIS A 1 86 ? -5.330 -8.287 6.474 1.00 96.81 86 HIS A N 1
ATOM 725 C CA . HIS A 1 86 ? -4.697 -8.988 7.593 1.00 96.81 86 HIS A CA 1
ATOM 726 C C . HIS A 1 86 ? -4.270 -8.031 8.723 1.00 96.81 86 HIS A C 1
ATOM 728 O O . HIS A 1 86 ? -4.309 -8.389 9.898 1.00 96.81 86 HIS A O 1
ATOM 734 N N . ALA A 1 87 ? -3.812 -6.816 8.410 1.00 95.94 87 ALA A N 1
ATOM 735 C CA . ALA A 1 87 ? -3.384 -5.863 9.436 1.00 95.94 87 ALA A CA 1
ATOM 736 C C . ALA A 1 87 ? -4.548 -5.292 10.256 1.00 95.94 87 ALA A C 1
ATOM 738 O O . ALA A 1 87 ? -4.296 -4.769 11.338 1.00 95.94 87 ALA A O 1
ATOM 739 N N . ILE A 1 88 ? -5.782 -5.373 9.757 1.00 96.06 88 ILE A N 1
ATOM 740 C CA . ILE A 1 88 ? -6.981 -4.900 10.453 1.00 96.06 88 ILE A CA 1
ATOM 741 C C . ILE A 1 88 ? -7.667 -6.074 11.156 1.00 96.06 88 ILE A C 1
ATOM 743 O O . ILE A 1 88 ? -7.862 -6.028 12.370 1.00 96.06 88 ILE A O 1
ATOM 747 N N . PHE A 1 89 ? -7.985 -7.137 10.416 1.00 96.38 89 PHE A N 1
ATOM 748 C CA . PHE A 1 89 ? -8.813 -8.238 10.913 1.00 96.38 89 PHE A CA 1
ATOM 749 C C . PHE A 1 89 ? -8.025 -9.301 11.695 1.00 96.38 89 PHE A C 1
ATOM 751 O O . PHE A 1 89 ? -8.576 -9.889 12.621 1.00 96.38 89 PHE A O 1
ATOM 758 N N . ASP A 1 90 ? -6.726 -9.464 11.416 1.00 94.06 90 ASP A N 1
ATOM 759 C CA . ASP A 1 90 ? -5.842 -10.450 12.063 1.00 94.06 90 ASP A CA 1
ATOM 760 C C . ASP A 1 90 ? -4.701 -9.775 12.858 1.00 94.06 90 ASP A C 1
ATOM 762 O O . ASP A 1 90 ? -3.585 -10.290 12.979 1.00 94.06 90 ASP A O 1
ATOM 766 N N . SER A 1 91 ? -4.957 -8.574 13.386 1.00 88.94 91 SER A N 1
ATOM 767 C CA . SER A 1 91 ? -3.953 -7.723 14.046 1.00 88.94 91 SER A CA 1
ATOM 768 C C . SER A 1 91 ? -3.502 -8.203 15.429 1.00 88.94 91 SER A C 1
ATOM 770 O O . SER A 1 91 ? -2.430 -7.820 15.895 1.00 88.94 91 SER A O 1
ATOM 772 N N . GLY A 1 92 ? -4.310 -9.029 16.100 1.00 89.94 92 GLY A N 1
ATOM 773 C CA . GLY A 1 92 ? -4.092 -9.440 17.490 1.00 89.94 92 GLY A CA 1
ATOM 774 C C . GLY A 1 92 ? -4.426 -8.365 18.535 1.00 89.94 92 GLY A C 1
ATOM 775 O O . GLY A 1 92 ? -4.204 -8.602 19.722 1.00 89.94 92 GLY A O 1
ATOM 776 N N . ASN A 1 93 ? -4.962 -7.204 18.133 1.00 94.25 93 ASN A N 1
ATOM 777 C CA . ASN A 1 93 ? -5.455 -6.191 19.066 1.00 94.25 93 ASN A CA 1
ATOM 778 C C . ASN A 1 93 ? -6.875 -6.540 19.543 1.00 94.25 93 ASN A C 1
ATOM 780 O O . ASN A 1 93 ? -7.834 -6.451 18.775 1.00 94.25 93 ASN A O 1
ATOM 784 N N . GLN A 1 94 ? -7.012 -6.889 20.826 1.00 95.06 94 GLN A N 1
ATOM 785 C CA . GLN A 1 94 ? -8.300 -7.254 21.419 1.00 95.06 94 GLN A CA 1
ATOM 786 C C . GLN A 1 94 ? -9.316 -6.104 21.381 1.00 95.06 94 GLN A C 1
ATOM 788 O O . GLN A 1 94 ? -10.477 -6.351 21.082 1.00 95.06 94 GLN A O 1
ATOM 793 N N . ALA A 1 95 ? -8.894 -4.855 21.612 1.00 95.06 95 ALA A N 1
ATOM 794 C CA . ALA A 1 95 ? -9.807 -3.709 21.613 1.00 95.06 95 ALA A CA 1
ATOM 795 C C . ALA A 1 95 ? -10.446 -3.496 20.233 1.00 95.06 95 ALA A C 1
ATOM 797 O O . ALA A 1 95 ? -11.650 -3.264 20.122 1.00 95.06 95 ALA A O 1
ATOM 798 N N . LEU A 1 96 ? -9.650 -3.651 19.172 1.00 95.81 96 LEU A N 1
ATOM 799 C CA . LEU A 1 96 ? -10.161 -3.612 17.808 1.00 95.81 96 LEU A CA 1
ATOM 800 C C . LEU A 1 96 ? -11.052 -4.825 17.508 1.00 95.81 96 LEU A C 1
ATOM 802 O O . LEU A 1 96 ? -12.100 -4.659 16.893 1.00 95.81 96 LEU A O 1
ATOM 806 N N . ALA A 1 97 ? -10.668 -6.029 17.941 1.00 96.25 97 ALA A N 1
ATOM 807 C CA . ALA A 1 97 ? -11.482 -7.229 17.743 1.00 96.25 97 ALA A CA 1
ATOM 808 C C . ALA A 1 97 ? -12.867 -7.102 18.406 1.00 96.25 97 ALA A C 1
ATOM 810 O O . ALA A 1 97 ? -13.877 -7.440 17.788 1.00 96.25 97 ALA A O 1
ATOM 811 N N . ASP A 1 98 ? -12.917 -6.553 19.620 1.00 96.25 98 ASP A N 1
ATOM 812 C CA . ASP A 1 98 ? -14.159 -6.297 20.349 1.00 96.25 98 ASP A CA 1
ATOM 813 C C . ASP A 1 98 ? -15.014 -5.243 19.619 1.00 96.25 98 ASP A C 1
ATOM 815 O O . ASP A 1 98 ? -16.209 -5.456 19.411 1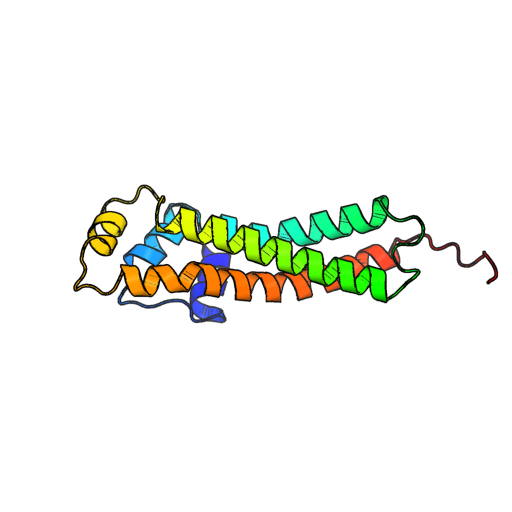.00 96.25 98 ASP A O 1
ATOM 819 N N . ALA A 1 99 ? -14.402 -4.152 19.140 1.00 95.06 99 ALA A N 1
ATOM 820 C CA . ALA A 1 99 ? -15.094 -3.119 18.364 1.00 95.06 99 ALA A CA 1
ATOM 821 C C . ALA A 1 99 ? -15.641 -3.646 17.023 1.00 95.06 99 ALA A C 1
ATOM 823 O O . ALA A 1 99 ? -16.760 -3.320 16.633 1.00 95.06 99 ALA A O 1
ATOM 824 N N . LEU A 1 100 ? -14.889 -4.504 16.325 1.00 95.62 100 LEU A N 1
ATOM 825 C CA . LEU A 1 100 ? -15.334 -5.170 15.093 1.00 95.62 100 LEU A CA 1
ATOM 826 C C . LEU A 1 100 ? -16.472 -6.175 15.342 1.00 95.62 100 LEU A C 1
ATOM 828 O O . LEU A 1 100 ? -17.261 -6.438 14.430 1.00 95.62 100 LEU A O 1
ATOM 832 N N . GLY A 1 101 ? -16.543 -6.745 16.547 1.00 94.94 101 GLY A N 1
ATOM 833 C CA . GLY A 1 101 ? -17.606 -7.653 16.976 1.00 94.94 101 GLY A CA 1
ATOM 834 C C . GLY A 1 101 ? -18.925 -6.953 17.315 1.00 94.94 101 GLY A C 1
ATOM 835 O O . GLY A 1 101 ? -19.977 -7.592 17.264 1.00 94.94 101 GLY A O 1
ATOM 836 N N . ASP A 1 102 ? -18.891 -5.653 17.617 1.00 94.19 102 ASP A N 1
ATOM 837 C CA . ASP A 1 102 ? -20.083 -4.851 17.887 1.00 94.19 102 ASP A CA 1
ATOM 838 C C . ASP A 1 102 ? -20.750 -4.385 16.582 1.00 94.19 102 ASP A C 1
ATOM 840 O O . ASP A 1 102 ? -20.277 -3.474 15.894 1.00 94.19 102 ASP A O 1
ATOM 844 N N . ALA A 1 103 ? -21.886 -5.006 16.256 1.00 87.12 103 ALA A N 1
ATOM 845 C CA . ALA A 1 103 ? -22.652 -4.724 15.046 1.00 87.12 103 ALA A CA 1
ATOM 846 C C . ALA A 1 103 ? -23.258 -3.308 15.008 1.00 87.12 103 ALA A C 1
ATOM 848 O O . ALA A 1 103 ? -23.507 -2.794 13.916 1.00 87.12 103 ALA A O 1
ATOM 849 N N . GLU A 1 104 ? -23.491 -2.670 16.159 1.00 91.00 104 GLU A N 1
ATOM 850 C CA . GLU A 1 104 ? -24.095 -1.331 16.222 1.00 91.00 104 GLU A CA 1
ATOM 851 C C . GLU A 1 104 ? -23.054 -0.212 16.066 1.00 91.00 104 GLU A C 1
ATOM 853 O O . GLU A 1 104 ? -23.393 0.905 15.672 1.00 91.00 104 GLU A O 1
ATOM 858 N N . SER A 1 105 ? -21.773 -0.517 16.296 1.00 90.62 105 SER A N 1
ATOM 859 C CA . SER A 1 105 ? -20.676 0.459 16.262 1.00 90.62 105 SER A CA 1
ATOM 860 C C . SER A 1 105 ? -20.311 0.954 14.853 1.00 90.62 105 SER A C 1
ATOM 862 O O . SER A 1 105 ? -19.683 2.003 14.690 1.00 90.62 105 SER A O 1
ATOM 864 N N . GLY A 1 106 ? -20.651 0.184 13.812 1.00 93.62 106 GLY A N 1
ATOM 865 C CA . GLY A 1 106 ? -20.256 0.453 12.427 1.00 93.62 106 GLY A CA 1
ATOM 866 C C . GLY A 1 106 ? -18.764 0.241 12.121 1.00 93.62 106 GLY A C 1
ATOM 867 O O . GLY A 1 106 ? -18.355 0.475 10.982 1.00 93.62 106 GLY A O 1
ATOM 868 N N . TYR A 1 107 ? -17.955 -0.223 13.084 1.00 95.56 107 TYR A N 1
ATOM 869 C CA . TYR A 1 107 ? -16.515 -0.460 12.898 1.00 95.56 107 TYR A CA 1
ATOM 870 C C . TYR A 1 107 ? -16.234 -1.429 11.759 1.00 95.56 107 TYR A C 1
ATOM 872 O O . TYR A 1 107 ? -15.400 -1.150 10.903 1.00 95.56 107 TYR A O 1
ATOM 880 N N . LYS A 1 108 ? -16.954 -2.553 11.726 1.00 95.88 108 LYS A N 1
ATOM 881 C CA . LYS A 1 108 ? -16.754 -3.586 10.710 1.00 95.88 108 LYS A CA 1
ATOM 882 C C . LYS A 1 108 ? -17.036 -3.077 9.297 1.00 95.88 108 LYS A C 1
ATOM 884 O O . LYS A 1 108 ? -16.219 -3.282 8.409 1.00 95.88 108 LYS A O 1
ATOM 889 N N . ALA A 1 109 ? -18.147 -2.364 9.109 1.00 95.62 109 ALA A N 1
ATOM 890 C CA . ALA A 1 109 ? -18.510 -1.808 7.806 1.00 95.62 109 ALA A CA 1
ATOM 891 C C . ALA A 1 109 ? -17.449 -0.818 7.303 1.00 95.62 109 ALA A C 1
ATOM 893 O O . ALA A 1 109 ? -17.044 -0.877 6.146 1.00 95.62 109 ALA A O 1
ATOM 894 N N . TYR A 1 110 ? -16.946 0.052 8.186 1.00 96.19 110 TYR A N 1
ATOM 895 C CA . TYR A 1 110 ? -15.864 0.963 7.826 1.00 96.19 110 TYR A CA 1
ATOM 896 C C . TYR A 1 110 ? -14.551 0.220 7.538 1.00 96.19 110 TYR A C 1
ATOM 898 O O . TYR A 1 110 ? -13.878 0.510 6.549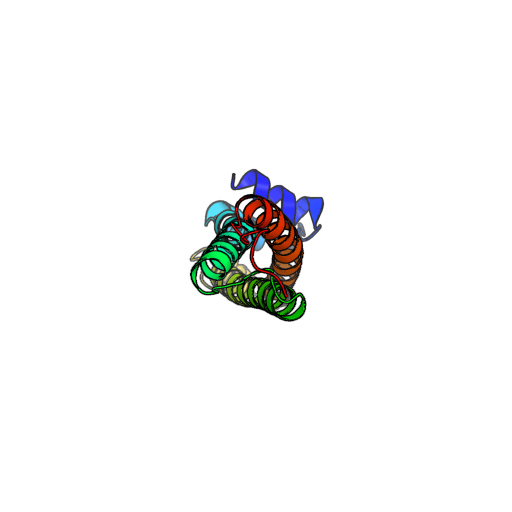 1.00 96.19 110 TYR A O 1
ATOM 906 N N . ALA A 1 111 ? -14.203 -0.766 8.370 1.00 96.44 111 ALA A N 1
ATOM 907 C CA . ALA A 1 111 ? -13.002 -1.580 8.225 1.00 96.44 111 ALA A CA 1
ATOM 908 C C . ALA A 1 111 ? -12.957 -2.338 6.890 1.00 96.44 111 ALA A C 1
ATOM 910 O O . ALA A 1 111 ? -11.904 -2.383 6.264 1.00 96.44 111 ALA A O 1
ATOM 911 N N . GLU A 1 112 ? -14.084 -2.872 6.416 1.00 96.88 112 GLU A N 1
ATOM 912 C CA . GLU A 1 112 ? -14.173 -3.606 5.143 1.00 96.88 112 GLU A CA 1
ATOM 913 C C . GLU A 1 112 ? -13.877 -2.723 3.913 1.00 96.88 112 GLU A C 1
ATOM 915 O O . GLU A 1 112 ? -13.389 -3.212 2.891 1.00 96.88 112 GLU A O 1
ATOM 920 N N . GLU A 1 113 ? -14.098 -1.408 4.000 1.00 96.75 113 GLU A N 1
ATOM 921 C CA . GLU A 1 113 ? -13.775 -0.476 2.913 1.00 96.75 113 GLU A CA 1
ATOM 922 C C . GLU A 1 113 ? -12.279 -0.124 2.845 1.00 96.75 113 GLU A C 1
ATOM 924 O O . GLU A 1 113 ? -11.756 0.227 1.777 1.00 96.75 113 GLU A O 1
ATOM 929 N N . LEU A 1 114 ? -11.577 -0.187 3.980 1.00 97.44 114 LEU A N 1
ATOM 930 C CA . LEU A 1 114 ? -10.211 0.318 4.110 1.00 97.44 114 LEU A CA 1
ATOM 931 C C . LEU A 1 114 ? -9.185 -0.431 3.247 1.00 97.44 114 LEU A C 1
ATOM 933 O O . LEU A 1 114 ? -8.407 0.256 2.576 1.00 97.44 114 LEU A O 1
ATOM 937 N N . PRO A 1 115 ? -9.167 -1.780 3.170 1.00 98.19 115 PRO A N 1
ATOM 938 C CA . PRO A 1 115 ? -8.211 -2.497 2.332 1.00 98.19 115 PRO A CA 1
ATOM 939 C C . PRO A 1 115 ? -8.213 -2.033 0.877 1.00 98.19 115 PRO A C 1
ATOM 941 O O . PRO A 1 115 ? -7.151 -1.799 0.297 1.00 98.19 115 PRO A O 1
ATOM 944 N N . MET A 1 116 ? -9.396 -1.825 0.289 1.00 98.12 116 MET A N 1
ATOM 945 C CA . MET A 1 116 ? -9.506 -1.341 -1.088 1.00 98.12 116 MET A CA 1
ATOM 946 C C . MET A 1 116 ? -9.056 0.118 -1.216 1.00 98.12 116 MET A C 1
ATOM 948 O O . MET A 1 116 ? -8.337 0.453 -2.158 1.00 98.12 116 MET A O 1
ATOM 952 N N . ARG A 1 117 ? -9.416 0.989 -0.262 1.00 97.88 117 ARG A N 1
ATOM 953 C CA . ARG A 1 117 ? -8.953 2.389 -0.259 1.00 97.88 117 ARG A CA 1
ATOM 954 C C . ARG A 1 117 ? -7.424 2.469 -0.221 1.00 97.88 117 ARG A C 1
ATOM 956 O O . ARG A 1 117 ? -6.836 3.141 -1.071 1.00 97.88 117 ARG A O 1
ATOM 963 N N . TYR A 1 118 ? -6.772 1.742 0.690 1.00 98.38 118 TYR A N 1
ATOM 964 C CA . TYR A 1 118 ? -5.308 1.681 0.758 1.00 98.38 118 TYR A CA 1
ATOM 965 C C . TYR A 1 118 ? -4.698 1.098 -0.518 1.00 98.38 118 TYR A C 1
ATOM 967 O O . TYR A 1 118 ? -3.714 1.635 -1.029 1.00 98.38 118 TYR A O 1
ATOM 975 N N . ALA A 1 119 ? -5.295 0.037 -1.066 1.00 98.44 119 ALA A N 1
ATOM 976 C CA . ALA A 1 119 ? -4.829 -0.596 -2.292 1.00 98.44 119 ALA A CA 1
ATOM 977 C C . ALA A 1 119 ? -4.851 0.352 -3.497 1.00 98.44 119 ALA A C 1
ATOM 979 O O . ALA A 1 119 ? -3.876 0.399 -4.247 1.00 98.44 119 ALA A O 1
ATOM 980 N N . LEU A 1 120 ? -5.911 1.148 -3.661 1.00 98.31 120 LEU A N 1
ATOM 981 C CA . LEU A 1 120 ? -6.013 2.134 -4.741 1.00 98.31 120 LEU A CA 1
ATOM 982 C C . LEU A 1 120 ? -4.997 3.271 -4.581 1.00 98.31 120 LEU A C 1
ATOM 984 O O . LEU A 1 120 ? -4.337 3.637 -5.557 1.00 98.31 120 LEU A O 1
ATOM 988 N N . ILE A 1 121 ? -4.823 3.785 -3.357 1.00 98.31 121 ILE A N 1
ATOM 989 C CA . ILE A 1 121 ? -3.803 4.799 -3.048 1.00 98.31 121 ILE A CA 1
ATOM 990 C C . ILE A 1 121 ? -2.412 4.270 -3.421 1.00 98.31 121 ILE A C 1
ATOM 992 O O . ILE A 1 121 ? -1.680 4.905 -4.184 1.00 98.31 121 ILE A O 1
ATOM 996 N N . ASN A 1 122 ? -2.063 3.075 -2.941 1.00 98.44 122 ASN A N 1
ATOM 997 C CA . ASN A 1 122 ? -0.760 2.471 -3.195 1.00 98.44 122 ASN A CA 1
ATOM 998 C C . ASN A 1 122 ? -0.542 2.110 -4.662 1.00 98.44 122 ASN A C 1
ATOM 1000 O O . ASN A 1 122 ? 0.570 2.276 -5.158 1.00 98.44 122 ASN A O 1
ATOM 1004 N N . ALA A 1 123 ? -1.573 1.657 -5.376 1.00 98.31 123 ALA A N 1
ATOM 1005 C CA . ALA A 1 123 ? -1.486 1.412 -6.811 1.00 98.31 123 ALA A CA 1
ATOM 1006 C C . ALA A 1 123 ? -1.187 2.711 -7.579 1.00 98.31 123 ALA A C 1
ATOM 1008 O O . ALA A 1 123 ? -0.312 2.727 -8.446 1.00 98.31 123 ALA A O 1
ATOM 1009 N N . GLY A 1 124 ? -1.845 3.819 -7.218 1.00 97.75 124 GLY A N 1
ATOM 1010 C CA . GLY A 1 124 ? -1.566 5.140 -7.785 1.00 97.75 124 GLY A CA 1
ATOM 1011 C C . GLY A 1 124 ? -0.134 5.611 -7.510 1.00 97.75 124 GLY A C 1
ATOM 1012 O O . GLY A 1 124 ? 0.585 5.996 -8.435 1.00 97.75 124 GLY A O 1
ATOM 1013 N N . LEU A 1 125 ? 0.321 5.511 -6.257 1.00 97.62 125 LEU A N 1
ATOM 1014 C CA . LEU A 1 125 ? 1.699 5.845 -5.875 1.00 97.62 125 LEU A CA 1
ATOM 1015 C C . LEU A 1 125 ? 2.726 4.948 -6.583 1.00 97.62 125 LEU A C 1
ATOM 1017 O O . LEU A 1 125 ? 3.754 5.430 -7.058 1.00 97.62 125 LEU A O 1
ATOM 1021 N N . SER A 1 126 ? 2.424 3.657 -6.721 1.00 97.81 126 SER A N 1
ATOM 1022 C CA . SER A 1 126 ? 3.247 2.686 -7.441 1.00 97.81 126 SER A CA 1
ATOM 1023 C C . SER A 1 126 ? 3.426 3.048 -8.910 1.00 97.81 126 SER A C 1
ATOM 1025 O O . SER A 1 126 ? 4.500 2.802 -9.457 1.00 97.81 126 SER A O 1
ATOM 1027 N N . LEU A 1 127 ? 2.411 3.613 -9.569 1.00 97.44 127 LEU A N 1
ATOM 1028 C CA . LEU A 1 127 ? 2.553 4.085 -10.948 1.00 97.44 127 LEU A CA 1
ATOM 1029 C C . LEU A 1 127 ? 3.571 5.227 -11.027 1.00 97.44 127 LEU A C 1
ATOM 1031 O O . LEU A 1 127 ? 4.434 5.208 -11.903 1.00 97.44 127 LEU A O 1
ATOM 1035 N N . ALA A 1 128 ? 3.522 6.179 -10.092 1.00 96.62 128 ALA A N 1
ATOM 1036 C CA . ALA A 1 128 ? 4.474 7.287 -10.042 1.00 96.62 128 ALA A CA 1
ATOM 1037 C C . ALA A 1 128 ? 5.904 6.803 -9.741 1.00 96.62 128 ALA A C 1
ATOM 1039 O O . ALA A 1 128 ? 6.837 7.131 -10.478 1.00 96.62 128 ALA A O 1
ATOM 1040 N N . VAL A 1 129 ? 6.079 5.969 -8.709 1.00 96.31 129 VAL A N 1
ATOM 1041 C CA . VAL A 1 129 ? 7.384 5.382 -8.353 1.00 96.31 129 VAL A CA 1
ATOM 1042 C C . VAL A 1 129 ? 7.922 4.535 -9.501 1.00 96.31 129 VAL A C 1
ATOM 1044 O O . VAL A 1 129 ? 9.084 4.675 -9.880 1.00 96.31 129 VAL A O 1
ATOM 1047 N N . GLY A 1 130 ? 7.078 3.689 -10.091 1.00 94.25 130 GLY A N 1
ATOM 1048 C CA . GLY A 1 130 ? 7.452 2.827 -11.200 1.00 94.25 130 GLY A CA 1
ATOM 1049 C C . GLY A 1 130 ? 7.862 3.616 -12.442 1.00 94.25 130 GLY A C 1
ATOM 1050 O O . GLY A 1 130 ? 8.901 3.341 -13.041 1.00 94.25 130 GLY A O 1
ATOM 1051 N N . PHE A 1 131 ? 7.102 4.654 -12.791 1.00 94.06 131 PHE A N 1
ATOM 1052 C CA . PHE A 1 131 ? 7.454 5.562 -13.876 1.00 94.06 131 PHE A CA 1
ATOM 1053 C C . PHE A 1 131 ? 8.836 6.190 -13.647 1.00 94.06 131 PHE A C 1
ATOM 1055 O O . PHE A 1 131 ? 9.709 6.078 -14.512 1.00 94.06 131 PHE A O 1
ATOM 1062 N N . MET A 1 132 ? 9.073 6.762 -12.463 1.00 94.25 132 MET A N 1
ATOM 1063 C CA . MET A 1 132 ? 10.355 7.381 -12.107 1.00 94.25 132 MET A CA 1
ATOM 1064 C C . MET A 1 132 ? 11.515 6.378 -12.125 1.00 94.25 132 MET A C 1
ATOM 1066 O O . MET A 1 132 ? 12.553 6.650 -12.730 1.00 94.25 132 MET A O 1
ATOM 1070 N N . ALA A 1 133 ? 11.330 5.194 -11.537 1.00 91.12 133 ALA A N 1
ATOM 1071 C CA . ALA A 1 133 ? 12.320 4.118 -11.552 1.00 91.12 133 ALA A CA 1
ATOM 1072 C C . ALA A 1 133 ? 12.676 3.701 -12.985 1.00 91.12 133 ALA A C 1
ATOM 1074 O O . ALA A 1 133 ? 13.853 3.544 -13.321 1.00 91.12 133 ALA A O 1
ATOM 1075 N N . SER A 1 134 ? 11.668 3.600 -13.855 1.00 89.69 134 SER A N 1
ATOM 1076 C CA . SER A 1 134 ? 11.874 3.258 -15.258 1.00 89.69 134 SER A CA 1
ATOM 1077 C C . SER A 1 134 ? 12.709 4.302 -16.005 1.00 89.69 134 SER A C 1
ATOM 1079 O O . SER A 1 134 ? 13.525 3.919 -16.843 1.00 89.69 134 SER A O 1
ATOM 1081 N N . LEU A 1 135 ? 12.560 5.596 -15.690 1.00 88.94 135 LEU A N 1
ATOM 1082 C CA . LEU A 1 135 ? 13.354 6.670 -16.293 1.00 88.94 135 LEU A CA 1
ATOM 1083 C C . LEU A 1 135 ? 14.814 6.615 -15.844 1.00 88.94 135 LEU A C 1
ATOM 1085 O O . LEU A 1 135 ? 15.710 6.728 -16.680 1.00 88.94 135 LEU A O 1
ATOM 1089 N N . VAL A 1 136 ? 15.052 6.397 -14.549 1.00 87.56 136 VAL A N 1
ATOM 1090 C CA . VAL A 1 136 ? 16.406 6.246 -13.997 1.00 87.56 136 VAL A CA 1
ATOM 1091 C C . VAL A 1 136 ? 17.110 5.059 -14.654 1.00 87.56 136 VAL A C 1
ATOM 1093 O O . VAL A 1 136 ? 18.202 5.206 -15.195 1.00 87.56 136 VAL A O 1
ATOM 1096 N N . MET A 1 137 ? 16.461 3.894 -14.708 1.00 84.25 137 MET A N 1
ATOM 1097 C CA . MET A 1 137 ? 17.033 2.702 -15.343 1.00 84.25 137 MET A CA 1
ATOM 1098 C C . MET A 1 137 ? 17.257 2.876 -16.850 1.00 84.25 137 MET A C 1
ATOM 1100 O O . MET A 1 137 ? 18.238 2.361 -17.389 1.00 84.25 137 MET A O 1
ATOM 1104 N N . LYS A 1 138 ? 16.415 3.659 -17.535 1.00 82.88 138 LYS A N 1
ATOM 1105 C CA . LYS A 1 138 ? 16.605 3.981 -18.954 1.00 82.88 138 LYS A CA 1
ATOM 1106 C C . LYS A 1 138 ? 17.918 4.728 -19.209 1.00 82.88 138 LYS A C 1
ATOM 1108 O O . LYS A 1 138 ? 18.532 4.486 -20.242 1.00 82.88 138 LYS A O 1
ATOM 1113 N N . GLN A 1 139 ? 18.377 5.578 -18.285 1.00 80.88 139 GLN A N 1
ATOM 1114 C CA . GLN A 1 139 ? 19.670 6.270 -18.413 1.00 80.88 139 GLN A CA 1
ATOM 1115 C C . GLN A 1 139 ? 20.861 5.302 -18.371 1.00 80.88 139 GLN A C 1
ATOM 1117 O O . GLN A 1 139 ? 21.871 5.536 -19.029 1.00 80.88 139 GLN A O 1
ATOM 1122 N N . PHE A 1 140 ? 20.734 4.198 -17.631 1.00 73.94 140 PHE A N 1
ATOM 1123 C CA . PHE A 1 140 ? 21.768 3.162 -17.529 1.00 73.94 140 PHE A CA 1
ATOM 1124 C C . PHE A 1 140 ? 21.640 2.068 -18.592 1.00 73.94 140 PHE A C 1
ATOM 1126 O O . PHE A 1 140 ? 22.588 1.314 -18.824 1.00 73.94 140 PHE A O 1
ATOM 1133 N N . SER A 1 141 ? 20.483 1.984 -19.251 1.00 66.25 141 SER A N 1
ATOM 1134 C CA . SER A 1 141 ? 20.223 1.025 -20.313 1.00 66.25 141 SER A CA 1
ATOM 1135 C C . SER A 1 141 ? 21.180 1.261 -21.476 1.00 66.25 141 SER A C 1
ATOM 1137 O O . SER A 1 141 ? 21.001 2.175 -22.280 1.00 66.25 141 SER A O 1
ATOM 1139 N N . ARG A 1 142 ? 22.171 0.372 -21.608 1.00 57.53 142 ARG A N 1
ATOM 1140 C CA . ARG A 1 142 ? 23.058 0.260 -22.773 1.00 57.53 142 ARG A CA 1
ATOM 1141 C C . ARG A 1 142 ? 22.282 -0.279 -23.977 1.00 57.53 142 ARG A C 1
ATOM 1143 O O . ARG A 1 142 ? 22.598 -1.342 -24.505 1.00 57.53 142 ARG A O 1
ATOM 1150 N N . ILE A 1 143 ? 21.257 0.440 -24.432 1.00 55.19 143 ILE A N 1
ATOM 1151 C CA . ILE A 1 143 ? 20.832 0.288 -25.820 1.00 55.19 143 ILE A CA 1
ATOM 1152 C C . ILE A 1 143 ? 22.013 0.824 -26.616 1.00 55.19 143 ILE A C 1
ATOM 1154 O O . ILE A 1 143 ? 22.290 2.022 -26.607 1.00 55.19 143 ILE A O 1
ATOM 1158 N N . GLN A 1 144 ? 22.771 -0.100 -27.200 1.00 48.81 144 GLN A N 1
ATOM 1159 C CA . GLN A 1 144 ? 23.808 0.190 -28.172 1.00 48.81 144 GLN A CA 1
ATOM 1160 C C . GLN A 1 144 ? 23.220 1.170 -29.192 1.00 48.81 144 GLN A C 1
ATOM 1162 O O . GLN A 1 144 ? 22.474 0.761 -30.076 1.00 48.81 144 GLN A O 1
ATOM 1167 N N . MET A 1 145 ? 23.564 2.459 -29.090 1.00 49.41 145 MET A N 1
ATOM 1168 C CA . MET A 1 145 ? 23.245 3.505 -30.078 1.00 49.41 145 MET A CA 1
ATOM 1169 C C . MET A 1 145 ? 23.843 3.212 -31.476 1.00 49.41 145 MET A C 1
ATOM 1171 O O . MET A 1 145 ? 23.854 4.078 -32.339 1.00 49.41 145 MET A O 1
ATOM 1175 N N . HIS A 1 146 ? 24.395 2.016 -31.693 1.00 46.88 146 HIS A N 1
ATOM 1176 C CA . HIS A 1 146 ? 25.257 1.642 -32.810 1.00 46.88 146 HIS A CA 1
ATOM 1177 C C . HIS A 1 146 ? 24.773 0.403 -33.577 1.00 46.88 146 HIS A C 1
ATOM 1179 O O . HIS A 1 146 ? 25.472 -0.038 -34.484 1.00 46.88 146 HIS A O 1
ATOM 1185 N N . LEU A 1 147 ? 23.597 -0.158 -33.270 1.00 38.09 147 LEU A N 1
ATOM 1186 C CA . LEU A 1 147 ? 22.984 -1.148 -34.160 1.00 38.09 147 LEU A CA 1
ATOM 1187 C C . LEU A 1 147 ? 21.976 -0.449 -35.084 1.00 38.09 147 LEU A C 1
ATOM 1189 O O . LEU A 1 147 ? 21.029 0.154 -34.574 1.00 38.09 147 LEU A O 1
ATOM 1193 N N . PRO A 1 148 ? 22.191 -0.481 -36.414 1.00 42.25 148 PRO A N 1
ATOM 1194 C CA . PRO A 1 148 ? 21.264 0.101 -37.370 1.00 42.25 148 PRO A CA 1
ATOM 1195 C C . PRO A 1 148 ? 19.968 -0.718 -37.384 1.00 42.25 148 PRO A C 1
ATOM 1197 O O . PRO A 1 148 ? 19.995 -1.937 -37.198 1.00 42.25 148 PRO A O 1
ATOM 1200 N N . PHE A 1 149 ? 18.852 -0.009 -37.548 1.00 50.81 149 PHE A N 1
ATOM 1201 C CA . PHE A 1 149 ? 17.528 -0.577 -37.799 1.00 50.81 149 PHE A CA 1
ATOM 1202 C C . PHE A 1 149 ? 17.504 -1.416 -39.079 1.00 50.81 149 PHE A C 1
ATOM 1204 O O . PHE A 1 149 ? 18.229 -1.045 -40.032 1.00 50.81 149 PHE A O 1
#